Protein AF-A0A0L8HGP7-F1 (afdb_monomer)

Organism: Octopus bimaculoides (NCBI:txid37653)

Secondary structure (DSSP, 8-state):
--TTSHHHHHHHPPPSS--PPSSSPPPPHHHHHHHHHHHTT--TTTHHHHTTSHHHHHHHHHHHHHHHHHHHHHHHHHHHHT-

pLDDT: mean 88.43, std 4.38, range [71.12, 95.25]

Structure (mmCIF, N/CA/C/O backbone):
data_AF-A0A0L8HGP7-F1
#
_entry.id   AF-A0A0L8HGP7-F1
#
loop_
_atom_site.group_PDB
_atom_site.id
_atom_site.type_symbol
_atom_site.label_atom_id
_atom_site.label_alt_id
_atom_site.label_comp_id
_atom_site.label_asym_id
_atom_site.label_entity_id
_atom_site.label_seq_id
_atom_site.pdbx_PDB_ins_code
_atom_site.Cartn_x
_atom_site.Cartn_y
_atom_site.Cartn_z
_atom_site.occupancy
_atom_site.B_iso_or_equiv
_atom_site.auth_seq_id
_atom_site.auth_comp_id
_atom_site.auth_asym_id
_atom_site.auth_atom_id
_atom_site.pdbx_PDB_model_num
ATOM 1 N N . MET A 1 1 ? 10.114 -3.522 -10.439 1.00 75.44 1 MET A N 1
ATOM 2 C CA . MET A 1 1 ? 10.544 -4.672 -9.607 1.00 75.44 1 MET A CA 1
ATOM 3 C C . MET A 1 1 ? 10.832 -5.835 -10.544 1.00 75.44 1 MET A C 1
ATOM 5 O O . MET A 1 1 ? 9.932 -6.206 -11.288 1.00 75.44 1 MET A O 1
ATOM 9 N N . ASP A 1 2 ? 12.047 -6.384 -10.529 1.00 81.56 2 ASP A N 1
ATOM 10 C CA . ASP A 1 2 ? 12.461 -7.448 -11.461 1.00 81.56 2 ASP A CA 1
ATOM 11 C C . ASP A 1 2 ? 11.680 -8.775 -11.273 1.00 81.56 2 ASP A C 1
ATOM 13 O O . ASP A 1 2 ? 11.338 -9.129 -10.139 1.00 81.56 2 ASP A O 1
ATOM 17 N N . ASP A 1 3 ? 11.393 -9.490 -12.368 1.00 83.19 3 ASP A N 1
ATOM 18 C CA . ASP A 1 3 ? 10.519 -10.683 -12.448 1.00 83.19 3 ASP A CA 1
ATOM 19 C C . ASP A 1 3 ? 11.079 -11.905 -11.722 1.00 83.19 3 ASP A C 1
ATOM 21 O O . ASP A 1 3 ? 10.337 -12.697 -11.140 1.00 83.19 3 ASP A O 1
ATOM 25 N N . HIS A 1 4 ? 12.400 -12.014 -11.665 1.00 85.12 4 HIS A N 1
ATOM 26 C CA . HIS A 1 4 ? 13.111 -13.099 -10.990 1.00 85.12 4 HIS A CA 1
ATOM 27 C C . HIS A 1 4 ? 13.021 -13.007 -9.456 1.00 85.12 4 HIS A C 1
ATOM 29 O O . HIS A 1 4 ? 13.452 -13.909 -8.738 1.00 85.12 4 HIS A O 1
ATOM 35 N N . ARG A 1 5 ? 12.497 -11.899 -8.913 1.00 83.50 5 ARG A N 1
ATOM 36 C CA . ARG A 1 5 ? 12.437 -11.676 -7.465 1.00 83.50 5 ARG A CA 1
ATOM 37 C C . ARG A 1 5 ? 11.298 -12.479 -6.840 1.00 83.50 5 ARG A C 1
ATOM 39 O O . ARG A 1 5 ? 10.134 -12.286 -7.183 1.00 83.50 5 ARG A O 1
ATOM 46 N N . ILE A 1 6 ? 11.626 -13.257 -5.804 1.00 85.38 6 ILE A N 1
ATOM 47 C CA . ILE A 1 6 ? 10.674 -14.075 -5.027 1.00 85.38 6 ILE A CA 1
ATOM 48 C C . ILE A 1 6 ? 9.399 -13.307 -4.625 1.00 85.38 6 ILE A C 1
ATOM 50 O O . ILE A 1 6 ? 8.310 -13.847 -4.813 1.00 85.38 6 ILE A O 1
ATOM 54 N N . PRO A 1 7 ? 9.454 -12.051 -4.125 1.00 82.94 7 PRO A N 1
ATOM 55 C CA . PRO A 1 7 ? 8.233 -11.326 -3.777 1.00 82.94 7 PRO A CA 1
ATOM 56 C C . PRO A 1 7 ? 7.300 -11.078 -4.968 1.00 82.94 7 PRO A C 1
ATOM 58 O O . PRO A 1 7 ? 6.087 -11.151 -4.797 1.00 82.94 7 PRO A O 1
ATOM 61 N N . LYS A 1 8 ? 7.845 -10.816 -6.166 1.00 84.25 8 LYS A N 1
ATOM 62 C CA . LYS A 1 8 ? 7.053 -10.628 -7.389 1.00 84.25 8 LYS A CA 1
ATOM 63 C C . LYS A 1 8 ? 6.430 -11.958 -7.808 1.00 84.25 8 LYS A C 1
ATOM 65 O O . LYS A 1 8 ? 5.216 -12.041 -7.963 1.00 84.25 8 LYS A O 1
ATOM 70 N N . GLN A 1 9 ? 7.230 -13.021 -7.849 1.00 86.75 9 GLN A N 1
ATOM 71 C CA . GLN A 1 9 ? 6.753 -14.374 -8.151 1.00 86.75 9 GLN A CA 1
ATOM 72 C C . GLN A 1 9 ? 5.645 -14.837 -7.198 1.00 86.75 9 GLN A C 1
ATOM 74 O O . GLN A 1 9 ? 4.650 -15.395 -7.641 1.00 86.75 9 GLN A O 1
ATOM 79 N N . LEU A 1 10 ? 5.762 -14.558 -5.898 1.00 84.88 10 LEU A N 1
ATOM 80 C CA . LEU A 1 10 ? 4.732 -14.900 -4.916 1.00 84.88 10 LEU A CA 1
ATOM 81 C C . LEU A 1 10 ? 3.456 -14.062 -5.093 1.00 84.88 10 LEU A C 1
ATOM 83 O O . LEU A 1 10 ? 2.349 -14.558 -4.886 1.00 84.88 10 LEU A O 1
ATOM 87 N N . LEU A 1 11 ? 3.598 -12.785 -5.453 1.00 83.31 11 LEU A N 1
ATOM 88 C CA . LEU A 1 11 ? 2.474 -11.861 -5.586 1.00 83.31 11 LEU A CA 1
ATOM 89 C C . LEU A 1 11 ? 1.596 -12.171 -6.805 1.00 83.31 11 LEU A C 1
ATOM 91 O O . LEU A 1 11 ? 0.369 -12.070 -6.714 1.00 83.31 11 LEU A O 1
ATOM 95 N N . TYR A 1 12 ? 2.217 -12.541 -7.927 1.00 84.81 12 TYR A N 1
ATOM 96 C CA . TYR A 1 12 ? 1.525 -12.912 -9.169 1.00 84.81 12 TYR A CA 1
ATOM 97 C C . TYR A 1 12 ? 1.425 -14.425 -9.372 1.00 84.81 12 TYR A C 1
ATOM 99 O O . TYR A 1 12 ? 0.853 -14.862 -10.364 1.00 84.81 12 TYR A O 1
ATOM 107 N N . GLY A 1 13 ? 1.940 -15.219 -8.433 1.00 84.62 13 GLY A N 1
ATOM 108 C CA . GLY A 1 13 ? 1.918 -16.672 -8.505 1.00 84.62 13 GLY A CA 1
ATOM 109 C C . GLY A 1 13 ? 0.497 -17.219 -8.597 1.00 84.62 13 GLY A C 1
ATOM 110 O O . GLY A 1 13 ? -0.392 -16.860 -7.814 1.00 84.62 13 GLY A O 1
ATOM 111 N N . GLU A 1 14 ? 0.291 -18.110 -9.559 1.00 82.12 14 GLU A N 1
ATOM 112 C CA . GLU A 1 14 ? -0.965 -18.822 -9.756 1.00 82.12 14 GLU A CA 1
ATOM 113 C C . GLU A 1 14 ? -0.886 -20.249 -9.202 1.00 82.12 14 GLU A C 1
ATOM 115 O O . GLU A 1 14 ? 0.186 -20.778 -8.906 1.00 82.12 14 GLU A O 1
ATOM 120 N N . LEU A 1 15 ? -2.049 -20.875 -9.008 1.00 81.12 15 LEU A N 1
ATOM 121 C CA . LEU A 1 15 ? -2.112 -22.273 -8.587 1.00 81.12 15 LEU A CA 1
ATOM 122 C C . LEU A 1 15 ? -1.685 -23.158 -9.761 1.00 81.12 15 LEU A C 1
ATOM 124 O O . LEU A 1 15 ? -2.330 -23.124 -10.804 1.0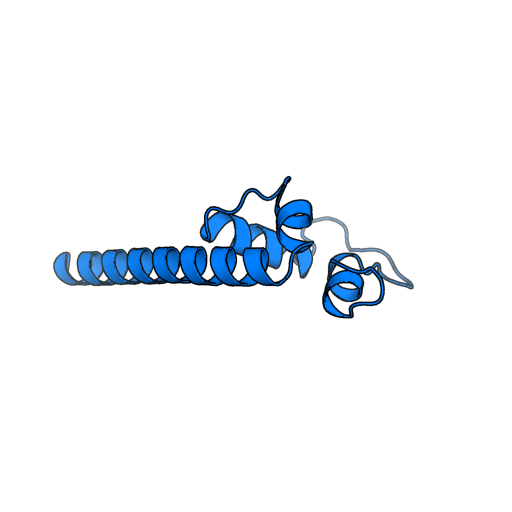0 81.12 15 LEU A O 1
ATOM 128 N N . ALA A 1 16 ? -0.653 -23.983 -9.569 1.00 84.06 16 ALA A N 1
ATOM 129 C CA . ALA A 1 16 ? -0.205 -24.930 -10.592 1.00 84.06 16 ALA A CA 1
ATOM 130 C C . ALA A 1 16 ? -1.292 -25.960 -10.955 1.00 84.06 16 ALA A C 1
ATOM 132 O O . ALA A 1 16 ? -1.384 -26.396 -12.098 1.00 84.06 16 ALA A O 1
ATOM 133 N N . GLN A 1 17 ? -2.125 -26.348 -9.983 1.00 90.12 17 GLN A N 1
ATOM 134 C CA . GLN A 1 17 ? -3.240 -27.273 -10.167 1.00 90.12 17 GLN A CA 1
ATOM 135 C C . GLN A 1 17 ? -4.422 -26.905 -9.258 1.00 90.12 17 GLN A C 1
ATOM 137 O O . GLN A 1 17 ? -4.252 -26.316 -8.188 1.00 90.12 17 GLN A O 1
ATOM 142 N N . GLY A 1 18 ? -5.626 -27.306 -9.675 1.00 85.25 18 GLY A N 1
ATOM 143 C CA . GLY A 1 18 ? -6.870 -27.093 -8.934 1.00 85.25 18 GLY A CA 1
ATOM 144 C C . GLY A 1 18 ? -7.578 -25.772 -9.256 1.00 85.25 18 GLY A C 1
ATOM 145 O O . GLY A 1 18 ? -7.051 -24.885 -9.921 1.00 85.25 18 GLY A O 1
ATOM 146 N N . LYS A 1 19 ? -8.825 -25.648 -8.792 1.00 84.44 19 LYS A N 1
ATOM 147 C CA . LYS A 1 19 ? -9.665 -24.452 -8.960 1.00 84.44 19 LYS A CA 1
ATOM 148 C C . LYS A 1 19 ? -10.065 -23.911 -7.595 1.00 84.44 19 LYS A C 1
ATOM 150 O O . LYS A 1 19 ? -10.235 -24.667 -6.641 1.00 84.44 19 LYS A O 1
ATOM 155 N N . ARG A 1 20 ? -10.235 -22.592 -7.495 1.00 84.50 20 ARG A N 1
ATOM 156 C CA . ARG A 1 20 ? -10.753 -21.980 -6.266 1.00 84.50 20 ARG A CA 1
ATOM 157 C C . ARG A 1 20 ? -12.226 -22.358 -6.057 1.00 84.50 20 ARG A C 1
ATOM 159 O O . ARG A 1 20 ? -12.972 -22.409 -7.036 1.00 84.50 20 ARG A O 1
ATOM 166 N N . PRO A 1 21 ? -12.660 -22.576 -4.803 1.00 89.12 21 PRO A N 1
ATOM 167 C CA . PRO A 1 21 ? -14.062 -22.842 -4.506 1.00 89.12 21 PRO A CA 1
ATOM 168 C C . PRO A 1 21 ? -14.937 -21.648 -4.912 1.00 89.12 21 PRO A C 1
ATOM 170 O O . PRO A 1 21 ? -14.515 -20.498 -4.794 1.00 89.12 21 PRO A O 1
ATOM 173 N N . ARG A 1 22 ? -16.162 -21.907 -5.379 1.00 89.62 22 ARG A N 1
ATOM 174 C CA . ARG A 1 22 ? -17.162 -20.852 -5.626 1.00 89.62 22 ARG A CA 1
ATOM 175 C C . ARG A 1 22 ? -17.724 -20.342 -4.291 1.00 89.62 22 ARG A C 1
ATOM 177 O O . ARG A 1 22 ? -17.778 -21.087 -3.318 1.00 89.62 22 ARG A O 1
ATOM 184 N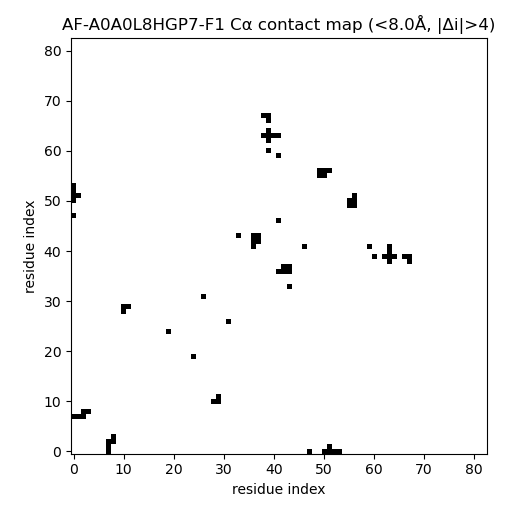 N . GLY A 1 23 ? -18.149 -19.078 -4.248 1.00 92.81 23 GLY A N 1
ATOM 185 C CA . GLY A 1 23 ? -18.735 -18.450 -3.057 1.00 92.81 23 GLY A CA 1
ATOM 186 C C . GLY A 1 23 ? -17.773 -17.475 -2.385 1.00 92.81 23 GLY A C 1
ATOM 187 O O . GLY A 1 23 ? -17.442 -16.446 -2.969 1.00 92.81 23 GLY A O 1
ATOM 188 N N . ARG A 1 24 ? -17.303 -17.801 -1.173 1.00 90.12 24 ARG A N 1
ATOM 189 C CA . ARG A 1 24 ? -16.398 -16.953 -0.374 1.00 90.12 24 ARG A CA 1
ATOM 190 C C . ARG A 1 24 ? -14.984 -17.554 -0.259 1.00 90.12 24 ARG A C 1
ATOM 192 O O . ARG A 1 24 ? -14.627 -18.065 0.805 1.00 90.12 24 ARG A O 1
ATOM 199 N N . PRO A 1 25 ? -14.162 -17.528 -1.327 1.00 89.31 25 PRO A N 1
ATOM 200 C CA . PRO A 1 25 ? -12.752 -17.890 -1.230 1.00 89.31 25 PRO A CA 1
ATOM 201 C C . PRO A 1 25 ? -12.017 -17.043 -0.187 1.00 89.31 25 PRO A C 1
ATOM 203 O O . PRO A 1 25 ? -12.322 -15.866 0.007 1.00 89.31 25 PRO A O 1
ATOM 206 N N . LYS A 1 26 ? -10.981 -17.620 0.429 1.00 88.44 26 LYS A N 1
ATOM 207 C CA . LYS A 1 26 ? -10.016 -16.843 1.217 1.00 88.44 26 LYS A CA 1
ATOM 208 C C . LYS A 1 26 ? -9.298 -15.827 0.318 1.00 88.44 26 LYS A C 1
ATOM 210 O O . LYS A 1 26 ? -8.991 -16.136 -0.840 1.00 88.44 26 LYS A O 1
ATOM 215 N N . LEU A 1 27 ? -9.006 -14.653 0.880 1.00 88.31 27 LEU A N 1
ATOM 216 C CA . LEU A 1 27 ? -8.233 -13.595 0.222 1.00 88.31 27 LEU A CA 1
ATOM 217 C C . LEU A 1 27 ? -6.861 -14.113 -0.228 1.00 88.31 27 LEU A C 1
ATOM 219 O O . LEU A 1 27 ? -6.245 -14.944 0.447 1.00 88.31 27 LEU A O 1
ATOM 223 N N . ARG A 1 28 ? -6.377 -13.627 -1.375 1.00 86.81 28 ARG A N 1
ATOM 224 C CA . ARG A 1 28 ? -5.005 -13.875 -1.835 1.00 86.81 28 ARG A CA 1
ATOM 225 C C . ARG A 1 28 ? -4.033 -13.054 -0.997 1.00 86.81 28 ARG A C 1
ATOM 227 O O . ARG A 1 28 ? -4.381 -11.994 -0.485 1.00 86.81 28 ARG A O 1
ATOM 234 N N . TYR A 1 29 ? -2.776 -13.488 -0.967 1.00 84.31 29 TYR A N 1
ATOM 235 C CA . TYR A 1 29 ? -1.691 -12.665 -0.433 1.00 84.31 29 TYR A CA 1
ATOM 236 C C . TYR A 1 29 ? -1.649 -11.280 -1.106 1.00 84.31 29 TYR A C 1
ATOM 238 O O . TYR A 1 29 ? -1.609 -10.262 -0.420 1.00 84.31 29 TYR A O 1
ATOM 246 N N . LYS A 1 30 ? -1.800 -11.241 -2.440 1.00 86.88 30 LYS A N 1
ATOM 247 C CA . LYS A 1 30 ? -1.907 -10.000 -3.221 1.00 86.88 30 LYS A CA 1
ATOM 248 C C . LYS A 1 30 ? -3.014 -9.068 -2.742 1.00 86.88 30 LYS A C 1
ATOM 250 O O . LYS A 1 30 ? -2.793 -7.861 -2.693 1.00 86.88 30 LYS A O 1
ATOM 255 N N . ASP A 1 31 ? -4.173 -9.602 -2.369 1.00 89.44 31 ASP A N 1
ATOM 256 C CA . ASP A 1 31 ? -5.295 -8.780 -1.911 1.00 89.44 31 ASP A CA 1
ATOM 257 C C . ASP A 1 31 ? -4.941 -8.097 -0.582 1.00 89.44 31 ASP A C 1
ATOM 259 O O . ASP A 1 31 ? -5.115 -6.888 -0.439 1.00 89.44 31 ASP A O 1
ATOM 263 N N . THR A 1 32 ? -4.320 -8.833 0.346 1.00 89.81 32 THR A N 1
ATOM 264 C CA . THR A 1 32 ? -3.808 -8.286 1.613 1.00 89.81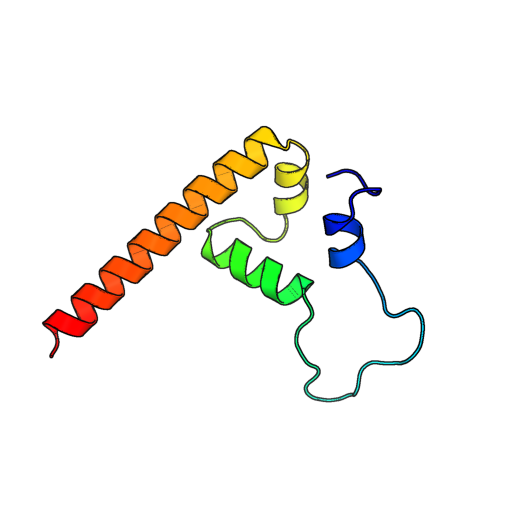 32 THR A CA 1
ATOM 265 C C . THR A 1 32 ? -2.735 -7.217 1.390 1.00 89.81 32 THR A C 1
ATOM 267 O O . THR A 1 32 ? -2.734 -6.187 2.075 1.00 89.81 32 THR A O 1
ATOM 270 N N . CYS A 1 33 ? -1.839 -7.420 0.419 1.00 87.62 33 CYS A N 1
ATOM 271 C CA . CYS A 1 33 ? -0.849 -6.416 0.031 1.00 87.62 33 CYS A CA 1
ATOM 272 C C . CYS A 1 33 ? -1.532 -5.141 -0.475 1.00 87.62 33 CYS A C 1
ATOM 274 O O . CYS A 1 33 ? -1.240 -4.065 0.038 1.00 87.62 33 CYS A O 1
ATOM 276 N N . LYS A 1 34 ? -2.497 -5.248 -1.397 1.00 89.38 34 LYS A N 1
ATOM 277 C CA . LYS A 1 34 ? -3.254 -4.096 -1.918 1.00 89.38 34 LYS A CA 1
ATOM 278 C C . LYS A 1 34 ? -3.982 -3.325 -0.817 1.00 89.38 34 LYS A C 1
ATOM 280 O O . LYS A 1 34 ? -3.913 -2.100 -0.783 1.00 89.38 34 LYS A O 1
ATOM 285 N N . THR A 1 35 ? -4.627 -4.025 0.117 1.00 91.81 35 THR A N 1
ATOM 286 C CA . THR A 1 35 ? -5.268 -3.385 1.276 1.00 91.81 35 THR A CA 1
ATOM 287 C C . THR A 1 35 ? -4.253 -2.637 2.138 1.00 91.81 35 THR A C 1
ATOM 289 O O . THR A 1 35 ? -4.527 -1.530 2.595 1.00 91.81 35 THR A O 1
ATOM 292 N N . SER A 1 36 ? -3.075 -3.219 2.360 1.00 90.94 36 SER A N 1
ATOM 293 C CA . SER A 1 36 ? -2.012 -2.578 3.140 1.00 90.94 36 SER A CA 1
ATOM 294 C C . SER A 1 36 ? -1.464 -1.331 2.445 1.00 90.94 36 SER A C 1
ATOM 296 O O . SER A 1 36 ? -1.248 -0.319 3.107 1.00 90.94 36 SER A O 1
ATOM 298 N N . LEU A 1 37 ? -1.298 -1.379 1.120 1.00 91.12 37 LEU A N 1
ATOM 299 C CA . LEU A 1 37 ? -0.848 -0.244 0.310 1.00 91.12 37 LEU A CA 1
ATOM 300 C C . LEU A 1 37 ? -1.850 0.909 0.333 1.00 91.12 37 LEU A C 1
ATOM 302 O O . LEU A 1 37 ? -1.457 2.039 0.602 1.00 91.12 37 LEU A O 1
ATOM 306 N N . SER A 1 38 ? -3.141 0.608 0.175 1.00 91.69 38 SER A N 1
ATOM 307 C CA . SER A 1 38 ? -4.207 1.610 0.277 1.00 91.69 38 SER A CA 1
ATOM 308 C C . SER A 1 38 ? -4.216 2.306 1.644 1.00 91.69 38 SER A C 1
ATOM 310 O O . SER A 1 38 ? -4.348 3.524 1.712 1.00 91.69 38 SER A O 1
ATOM 312 N N . LYS A 1 39 ? -3.990 1.563 2.738 1.00 91.38 39 LYS A N 1
ATOM 313 C CA . LYS A 1 39 ? -3.860 2.142 4.088 1.00 91.38 39 LYS A CA 1
ATOM 314 C C . LYS A 1 39 ? -2.619 3.015 4.271 1.00 91.38 39 LYS A C 1
ATOM 316 O O . LYS A 1 39 ? -2.609 3.861 5.154 1.00 91.38 39 LYS A O 1
ATOM 321 N N . CYS A 1 40 ? -1.576 2.777 3.483 1.00 91.50 40 CYS A N 1
ATOM 322 C CA . CYS A 1 40 ? -0.359 3.585 3.473 1.00 91.50 40 CYS A CA 1
ATOM 323 C C . CYS A 1 40 ? -0.446 4.752 2.474 1.00 91.50 40 CYS A C 1
ATOM 325 O O . CYS A 1 40 ? 0.592 5.317 2.146 1.00 91.50 40 CYS A O 1
ATOM 327 N N . GLU A 1 41 ? -1.645 5.072 1.965 1.00 88.38 41 GLU A N 1
ATOM 328 C CA . GLU A 1 41 ? -1.890 6.140 0.980 1.00 88.38 41 GLU A CA 1
ATOM 329 C C . GLU A 1 41 ? -1.116 5.952 -0.337 1.00 88.38 41 GLU A C 1
ATOM 331 O O . GLU A 1 41 ? -0.831 6.899 -1.069 1.00 88.38 41 GLU A O 1
ATOM 336 N N . VAL A 1 42 ? -0.791 4.701 -0.673 1.00 89.62 42 VAL A N 1
ATOM 337 C CA . VAL A 1 42 ? -0.174 4.354 -1.952 1.00 89.62 42 VAL A CA 1
ATOM 338 C C . VAL A 1 42 ? -1.250 3.898 -2.919 1.00 89.62 42 VAL A C 1
ATOM 340 O O . VAL A 1 42 ? -2.026 2.986 -2.621 1.00 89.62 42 VAL A O 1
ATOM 343 N N . ASP A 1 43 ? -1.273 4.523 -4.094 1.00 89.69 43 ASP A N 1
ATOM 344 C CA . ASP A 1 43 ? -2.204 4.154 -5.150 1.00 89.69 43 ASP A CA 1
ATOM 345 C C . ASP A 1 43 ? -1.948 2.720 -5.641 1.00 89.69 43 ASP A C 1
ATOM 347 O O . ASP A 1 43 ? -0.834 2.333 -5.994 1.00 89.69 43 ASP A O 1
ATOM 351 N N . VAL A 1 44 ? -3.014 1.921 -5.660 1.00 87.06 44 VAL A N 1
ATOM 352 C CA . VAL A 1 44 ? -2.974 0.481 -5.947 1.00 87.06 44 VAL A CA 1
ATOM 353 C C . VAL A 1 44 ? -2.826 0.194 -7.445 1.00 87.06 44 VAL A C 1
ATOM 355 O O . VAL A 1 44 ? -2.525 -0.942 -7.817 1.00 87.06 44 VAL A O 1
ATOM 358 N N . ASN A 1 45 ? -3.000 1.197 -8.305 1.00 87.62 45 ASN A N 1
ATOM 359 C CA . ASN A 1 45 ? -2.831 1.046 -9.748 1.00 87.62 45 ASN A CA 1
ATOM 360 C C . ASN A 1 45 ? -1.408 1.414 -10.202 1.00 87.62 45 ASN A C 1
ATOM 362 O O . ASN A 1 45 ? -0.880 0.753 -11.087 1.00 87.62 45 ASN A O 1
ATOM 366 N N . THR A 1 46 ? -0.762 2.385 -9.548 1.00 88.44 46 THR A N 1
ATOM 367 C CA . 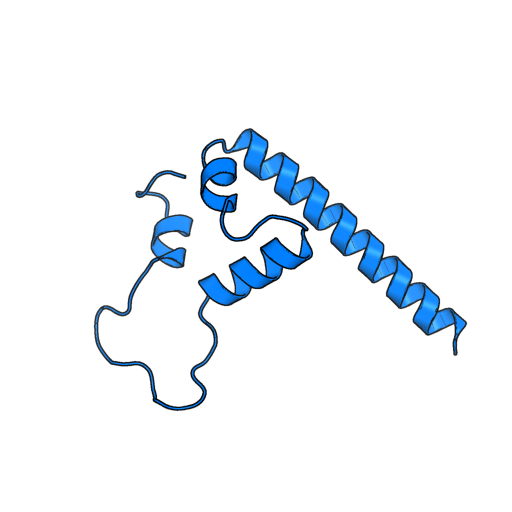THR A 1 46 ? 0.578 2.899 -9.914 1.00 88.44 46 THR A CA 1
ATOM 368 C C . THR A 1 46 ? 1.718 2.440 -8.991 1.00 88.44 46 THR A C 1
ATOM 370 O O . THR A 1 46 ? 2.875 2.820 -9.174 1.00 88.44 46 THR A O 1
ATOM 373 N N . TRP A 1 47 ? 1.448 1.603 -7.982 1.00 87.44 47 TRP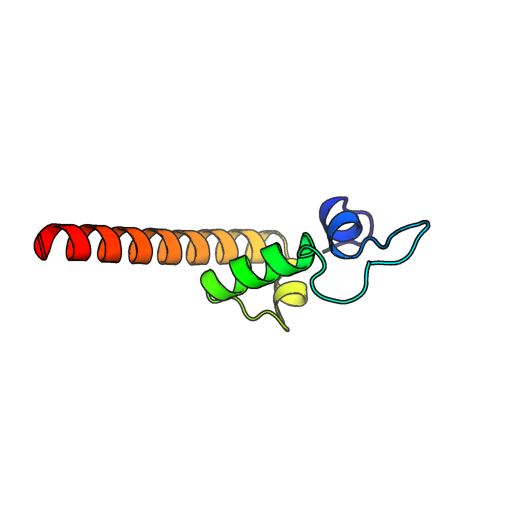 A N 1
ATOM 374 C CA . TRP A 1 47 ? 2.490 1.168 -7.036 1.00 87.44 47 TRP A CA 1
ATOM 375 C C . TRP A 1 47 ? 3.627 0.361 -7.684 1.00 87.44 47 TRP A C 1
ATOM 377 O O . TRP A 1 47 ? 4.739 0.391 -7.164 1.00 87.44 47 TRP A O 1
ATOM 387 N N . GLU A 1 48 ? 3.378 -0.351 -8.789 1.00 86.69 48 GLU A N 1
ATOM 388 C CA . GLU A 1 48 ? 4.401 -1.164 -9.467 1.00 86.69 48 GLU A CA 1
ATOM 389 C C . GLU A 1 48 ? 5.500 -0.300 -10.091 1.00 86.69 48 GLU A C 1
ATOM 391 O O . GLU A 1 48 ? 6.678 -0.648 -9.992 1.00 86.69 48 GLU A O 1
ATOM 396 N N . GLU A 1 49 ? 5.120 0.853 -10.648 1.00 87.12 49 GLU A N 1
ATOM 397 C CA . GLU A 1 49 ? 6.037 1.852 -11.206 1.00 87.12 49 GLU A CA 1
ATOM 398 C C . GLU A 1 49 ? 6.943 2.410 -10.104 1.00 87.12 49 GLU A C 1
ATOM 400 O O . GLU A 1 49 ? 8.167 2.422 -10.221 1.00 87.12 49 GLU A O 1
ATOM 405 N N . ARG A 1 50 ? 6.350 2.771 -8.958 1.00 83.38 50 ARG A N 1
ATOM 406 C CA . ARG A 1 50 ? 7.095 3.240 -7.775 1.00 83.38 50 ARG A CA 1
ATOM 407 C C . ARG A 1 50 ? 7.959 2.147 -7.147 1.00 83.38 50 ARG A C 1
ATOM 409 O O . ARG A 1 50 ? 8.951 2.455 -6.492 1.00 83.38 50 ARG A O 1
ATOM 416 N N . ALA A 1 51 ? 7.572 0.882 -7.307 1.00 85.12 51 ALA A N 1
ATOM 417 C CA . ALA A 1 51 ? 8.311 -0.280 -6.825 1.00 85.12 51 ALA A CA 1
ATOM 418 C C . ALA A 1 51 ? 9.462 -0.695 -7.756 1.00 85.12 51 ALA A C 1
ATOM 420 O O . ALA A 1 51 ? 10.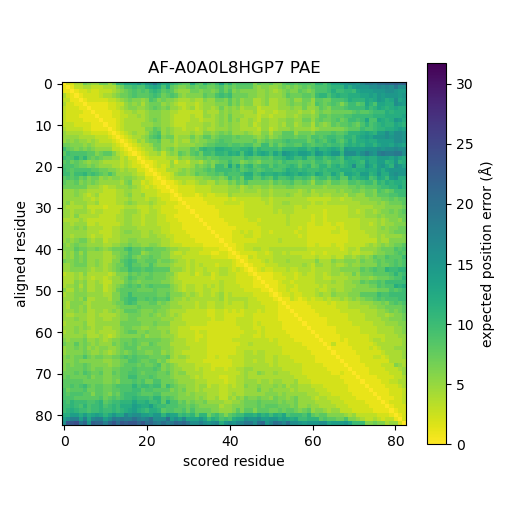193 -1.647 -7.442 1.00 85.12 51 ALA A O 1
ATOM 421 N N . ASP A 1 52 ? 9.620 -0.040 -8.909 1.00 85.50 52 ASP A N 1
ATOM 422 C CA . ASP A 1 52 ? 10.740 -0.291 -9.804 1.00 85.50 52 ASP A CA 1
ATOM 423 C C . ASP A 1 52 ? 12.056 0.218 -9.236 1.00 85.50 52 ASP A C 1
ATOM 425 O O . ASP A 1 52 ? 12.985 -0.571 -9.024 1.00 85.50 52 ASP A O 1
ATOM 429 N N . ASP A 1 53 ? 12.071 1.479 -8.814 1.00 88.31 53 ASP A N 1
ATOM 430 C CA . ASP A 1 53 ? 13.157 1.991 -8.000 1.00 88.31 53 ASP A CA 1
ATOM 431 C C . ASP A 1 53 ? 13.016 1.528 -6.541 1.00 88.31 53 ASP A C 1
ATOM 433 O O . ASP A 1 53 ? 12.151 1.951 -5.771 1.00 88.31 53 ASP A O 1
ATOM 437 N N . ARG A 1 54 ? 13.945 0.664 -6.124 1.00 85.69 54 ARG A N 1
ATOM 438 C CA . ARG A 1 54 ? 14.011 0.123 -4.761 1.00 85.69 54 ARG A CA 1
ATOM 439 C C . ARG A 1 54 ? 14.185 1.214 -3.703 1.00 85.69 54 ARG A C 1
ATOM 441 O O . ARG A 1 54 ? 13.742 1.010 -2.568 1.00 85.69 54 ARG A O 1
ATOM 448 N N . THR A 1 55 ? 14.874 2.308 -4.023 1.00 90.00 55 THR A N 1
ATOM 449 C CA . THR A 1 55 ? 15.138 3.379 -3.055 1.00 90.00 55 THR A CA 1
ATOM 450 C C . THR A 1 55 ? 13.881 4.203 -2.814 1.00 90.00 55 THR A C 1
ATOM 452 O O . THR A 1 55 ? 13.425 4.266 -1.669 1.00 90.00 55 THR A O 1
ATOM 455 N N . THR A 1 56 ? 13.241 4.681 -3.884 1.00 90.19 56 THR A N 1
ATOM 456 C CA . THR A 1 56 ? 11.924 5.330 -3.837 1.00 90.19 56 THR A CA 1
ATOM 457 C C . THR A 1 56 ? 10.892 4.452 -3.134 1.00 90.19 56 THR A C 1
ATOM 459 O O . THR A 1 56 ? 10.232 4.906 -2.197 1.00 90.19 56 THR A O 1
ATOM 462 N N . TRP A 1 57 ? 10.815 3.162 -3.480 1.00 89.81 57 TRP A N 1
ATOM 463 C CA . TRP A 1 57 ? 9.889 2.228 -2.838 1.00 89.81 57 TRP A CA 1
ATOM 464 C C . TRP A 1 57 ? 10.056 2.158 -1.318 1.00 89.81 57 TRP A C 1
ATOM 466 O O . TRP A 1 57 ? 9.079 2.187 -0.567 1.00 89.81 57 TRP A O 1
ATOM 476 N N . ARG A 1 58 ? 11.303 2.075 -0.839 1.00 91.25 58 ARG A N 1
ATOM 477 C CA . ARG A 1 58 ? 11.591 1.991 0.597 1.00 91.25 58 ARG A CA 1
ATOM 478 C C . ARG A 1 58 ? 11.159 3.261 1.325 1.00 91.25 58 ARG A C 1
ATOM 480 O O . ARG A 1 58 ? 10.621 3.151 2.427 1.00 91.25 58 ARG A O 1
ATOM 487 N N . THR A 1 59 ? 11.403 4.427 0.737 1.00 93.12 59 THR A N 1
ATOM 488 C CA . THR A 1 59 ? 11.035 5.722 1.322 1.00 93.12 59 THR A CA 1
ATOM 489 C C . THR A 1 59 ? 9.520 5.851 1.437 1.00 93.12 59 THR A C 1
ATOM 491 O O . THR A 1 59 ? 9.018 6.016 2.548 1.00 93.12 59 THR A O 1
ATOM 494 N N . VAL A 1 60 ? 8.792 5.613 0.342 1.00 91.69 60 VAL A N 1
ATOM 495 C CA . VAL A 1 60 ? 7.320 5.675 0.310 1.00 91.69 60 VAL A CA 1
ATOM 496 C C . VAL A 1 60 ? 6.700 4.716 1.330 1.00 91.69 60 VAL A C 1
ATOM 4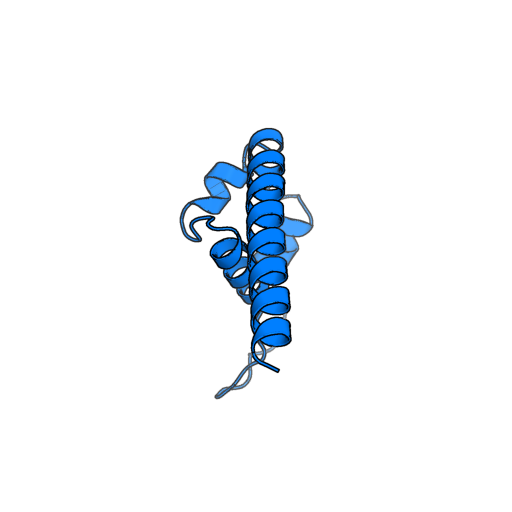98 O O . VAL A 1 60 ? 5.812 5.092 2.091 1.00 91.69 60 VAL A O 1
ATOM 501 N N . MET A 1 61 ? 7.196 3.477 1.414 1.00 91.25 61 MET A N 1
ATOM 502 C CA . MET A 1 61 ? 6.712 2.514 2.410 1.00 91.25 61 MET A CA 1
ATOM 503 C C . MET A 1 61 ? 7.021 2.935 3.847 1.00 91.25 61 MET A C 1
ATOM 505 O O . MET A 1 61 ? 6.202 2.726 4.745 1.00 91.25 61 MET A O 1
ATOM 509 N N . LYS A 1 62 ? 8.191 3.522 4.105 1.00 93.38 62 LYS A N 1
ATOM 510 C CA . LYS A 1 62 ? 8.557 3.992 5.446 1.00 93.38 62 LYS A CA 1
ATOM 511 C C . LYS A 1 62 ? 7.658 5.146 5.889 1.00 93.38 62 LYS A C 1
ATOM 513 O O . LYS A 1 62 ? 7.190 5.137 7.025 1.00 93.38 62 LYS A O 1
ATOM 518 N N . GLU A 1 63 ? 7.397 6.094 4.999 1.00 93.56 63 GLU A N 1
ATOM 519 C CA . GLU A 1 63 ? 6.520 7.237 5.255 1.00 93.56 63 GLU A CA 1
ATOM 520 C C . GLU A 1 63 ? 5.073 6.790 5.461 1.00 93.56 63 GLU A C 1
ATOM 522 O O . GLU A 1 63 ? 4.508 7.040 6.526 1.00 93.56 63 GLU A O 1
ATOM 527 N N . GLY A 1 64 ? 4.515 6.018 4.524 1.00 93.44 64 GLY A N 1
ATOM 528 C CA . GLY A 1 64 ? 3.137 5.530 4.612 1.00 93.44 64 GLY A CA 1
ATOM 529 C C . GLY A 1 64 ? 2.885 4.632 5.830 1.00 93.44 64 GLY A C 1
ATOM 530 O O . GLY A 1 64 ? 1.832 4.686 6.462 1.00 93.44 64 GLY A O 1
ATOM 531 N N . THR A 1 65 ? 3.871 3.830 6.247 1.00 93.75 65 THR A N 1
ATOM 532 C CA . THR A 1 65 ? 3.733 3.047 7.488 1.00 93.75 65 THR A CA 1
ATOM 533 C C . THR A 1 65 ? 3.865 3.901 8.747 1.00 93.75 65 THR A C 1
ATOM 535 O O . THR A 1 65 ? 3.262 3.563 9.770 1.00 93.75 65 THR A O 1
ATOM 538 N N . ALA A 1 66 ? 4.631 4.993 8.717 1.00 95.25 66 ALA A N 1
ATOM 539 C CA . ALA A 1 66 ? 4.731 5.923 9.837 1.00 95.25 66 ALA A CA 1
ATOM 540 C C . ALA A 1 66 ? 3.430 6.717 10.027 1.00 95.25 66 ALA A C 1
ATOM 542 O O . ALA A 1 66 ? 2.947 6.813 11.160 1.00 95.25 66 ALA A O 1
ATOM 543 N N . THR A 1 67 ? 2.828 7.214 8.941 1.00 93.50 67 THR A N 1
ATOM 544 C CA . THR A 1 67 ? 1.534 7.916 8.979 1.00 93.50 67 THR A CA 1
ATOM 545 C C . THR A 1 67 ? 0.432 6.993 9.484 1.00 93.50 67 THR A C 1
ATOM 547 O O . THR A 1 67 ? -0.257 7.336 10.447 1.00 93.50 67 THR A O 1
ATOM 550 N N . LEU A 1 68 ? 0.354 5.771 8.949 1.00 92.94 68 LEU A N 1
ATOM 551 C CA . LEU A 1 68 ? -0.603 4.756 9.381 1.00 92.94 68 LEU A CA 1
ATOM 552 C C . LEU A 1 68 ? -0.450 4.398 10.870 1.00 92.94 68 LEU A C 1
ATOM 554 O O . LEU A 1 68 ? -1.428 4.285 11.604 1.00 92.94 68 LEU A O 1
ATOM 558 N N . LYS A 1 69 ? 0.781 4.236 11.365 1.00 93.88 69 LYS A N 1
ATOM 559 C CA . LYS A 1 69 ? 1.018 3.991 12.800 1.00 93.88 69 LYS A CA 1
ATOM 560 C C . LYS A 1 69 ? 0.589 5.179 13.659 1.00 93.88 69 LYS A C 1
ATOM 562 O O . LYS A 1 69 ? 0.074 4.976 14.758 1.00 93.88 69 LYS A O 1
ATOM 567 N N . SER A 1 70 ? 0.823 6.400 13.186 1.00 94.25 70 SER A N 1
ATOM 568 C CA . SER A 1 70 ? 0.433 7.625 13.885 1.00 94.25 70 SER A CA 1
ATOM 569 C C . SER A 1 70 ? -1.088 7.751 13.985 1.00 94.25 70 SER A C 1
ATOM 571 O O . SER A 1 70 ? -1.600 7.984 15.080 1.00 94.25 70 SER A O 1
ATOM 573 N N . SER A 1 71 ? -1.820 7.516 12.892 1.00 92.75 71 SER A N 1
ATOM 574 C CA . SER A 1 71 ? -3.288 7.559 12.890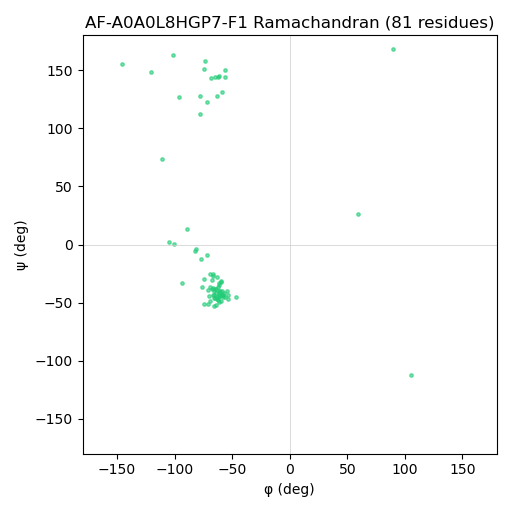 1.00 92.75 71 SER A CA 1
ATOM 575 C C . SER A 1 71 ? -3.888 6.514 13.832 1.00 92.75 71 SER A C 1
ATOM 577 O O . SER A 1 71 ? -4.712 6.869 14.674 1.00 92.75 71 SER A O 1
ATOM 579 N N . TYR A 1 72 ? -3.388 5.273 13.808 1.00 92.75 72 TYR A N 1
ATOM 580 C CA . TYR A 1 72 ? -3.816 4.251 14.767 1.00 92.75 72 TYR A CA 1
ATOM 581 C C . TYR A 1 72 ? -3.555 4.667 16.217 1.00 92.75 72 TYR A C 1
ATOM 583 O O . TYR A 1 72 ? -4.418 4.484 17.070 1.00 92.75 72 TYR A O 1
ATOM 591 N N . ARG A 1 73 ? -2.388 5.244 16.530 1.00 93.25 73 ARG A N 1
ATOM 592 C CA . ARG A 1 73 ? -2.096 5.721 17.893 1.00 93.25 73 ARG A CA 1
ATOM 593 C C . ARG A 1 73 ? -3.076 6.805 18.335 1.00 93.25 73 ARG A C 1
ATOM 595 O O . ARG A 1 73 ? -3.568 6.729 19.458 1.00 93.25 73 ARG A O 1
ATOM 602 N N . LYS A 1 74 ? -3.377 7.772 17.463 1.00 93.00 74 LYS A N 1
ATOM 603 C CA . LYS A 1 74 ? -4.351 8.839 17.740 1.00 93.00 74 LYS A CA 1
ATOM 604 C C . LYS A 1 74 ? -5.737 8.264 18.036 1.00 93.00 74 LYS A C 1
ATOM 606 O O . LYS A 1 74 ? -6.310 8.584 19.071 1.00 93.00 74 LYS A O 1
ATOM 611 N N . GLU A 1 75 ? -6.215 7.346 17.198 1.00 92.81 75 GLU A N 1
ATOM 612 C CA . GLU A 1 75 ? -7.516 6.690 17.381 1.00 92.81 75 GLU A CA 1
ATOM 613 C C . GLU A 1 75 ? -7.592 5.916 18.710 1.00 92.81 75 GLU A C 1
ATOM 615 O O . GLU A 1 75 ? -8.601 5.950 19.414 1.00 92.81 75 GLU A O 1
ATOM 620 N N . GLN A 1 76 ? -6.512 5.228 19.096 1.00 92.50 76 GLN A N 1
ATOM 621 C CA . GLN A 1 76 ? -6.457 4.510 20.373 1.00 92.50 76 GLN A CA 1
ATOM 622 C C . GLN A 1 76 ? -6.476 5.455 21.581 1.00 92.50 76 GLN A C 1
ATOM 624 O O . GLN A 1 76 ? -7.091 5.124 22.593 1.00 92.50 76 GLN A O 1
ATOM 629 N N . VAL A 1 77 ? -5.819 6.617 21.496 1.00 94.56 77 VAL A N 1
ATOM 630 C CA . VAL A 1 77 ? -5.865 7.642 22.553 1.00 94.56 77 VAL A CA 1
ATOM 631 C C . VAL A 1 77 ? -7.276 8.209 22.683 1.00 94.56 77 VAL A C 1
ATOM 633 O O . VAL A 1 77 ? -7.807 8.257 23.788 1.00 94.56 77 VAL A O 1
ATOM 636 N N . GLU A 1 78 ? -7.920 8.546 21.568 1.00 93.31 78 GLU A N 1
ATOM 637 C CA . GLU A 1 78 ? -9.283 9.080 21.562 1.00 93.31 78 GLU A CA 1
ATOM 638 C C . GLU A 1 78 ? -10.293 8.084 22.156 1.00 93.31 78 GLU A C 1
ATOM 640 O O . GLU A 1 78 ? -11.110 8.443 23.003 1.00 93.31 78 GLU A O 1
ATOM 645 N N . LYS A 1 79 ? -10.191 6.795 21.803 1.00 93.75 79 LYS A N 1
ATOM 646 C CA . LYS A 1 79 ? -11.022 5.734 22.400 1.00 93.75 79 LYS A CA 1
ATOM 647 C C . LYS A 1 79 ? -10.842 5.606 23.911 1.00 93.75 79 LYS A C 1
ATOM 649 O O . LYS A 1 79 ? -11.786 5.215 24.589 1.00 93.75 79 LYS A O 1
ATOM 654 N N . ARG A 1 80 ? -9.647 5.893 24.438 1.00 90.81 80 ARG A N 1
ATOM 655 C CA . ARG A 1 80 ? -9.381 5.890 25.886 1.00 90.81 80 ARG A CA 1
ATOM 656 C C . ARG A 1 80 ? -9.943 7.128 26.574 1.00 90.81 80 ARG A C 1
ATOM 658 O O . ARG A 1 80 ? -10.427 6.992 27.681 1.00 90.81 80 ARG A O 1
ATOM 665 N N . GLN A 1 81 ? -9.896 8.292 25.927 1.00 86.44 81 GLN A N 1
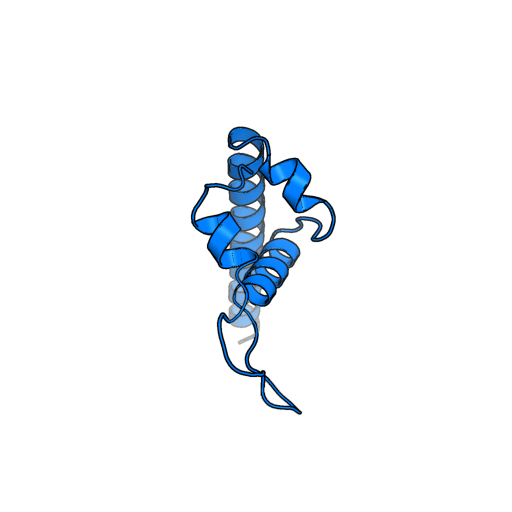ATOM 666 C CA . GLN A 1 81 ? -10.442 9.547 26.464 1.00 86.44 81 GLN A CA 1
ATOM 667 C C . GLN A 1 81 ? -11.975 9.561 26.527 1.00 86.44 81 GLN A C 1
ATOM 669 O O . GLN A 1 81 ? -12.545 10.300 27.318 1.00 86.44 81 GLN A O 1
ATOM 674 N N . ARG A 1 82 ? -12.639 8.765 25.682 1.00 83.25 82 ARG A N 1
ATOM 675 C CA . ARG A 1 82 ? -14.102 8.596 25.673 1.00 83.25 82 ARG A CA 1
ATOM 676 C C . ARG A 1 82 ? -14.622 7.583 26.707 1.00 83.25 82 ARG A C 1
ATOM 678 O O . ARG A 1 82 ? -15.833 7.390 26.771 1.00 83.25 82 ARG A O 1
ATOM 685 N N . ARG A 1 83 ? -13.735 6.886 27.423 1.00 71.12 83 ARG A N 1
ATOM 686 C CA . ARG A 1 83 ? -14.089 5.989 28.534 1.00 71.12 83 ARG A CA 1
ATOM 687 C C . ARG A 1 83 ? -14.070 6.761 29.839 1.00 71.12 83 ARG A C 1
ATOM 689 O O . ARG A 1 83 ? -14.945 6.456 30.670 1.00 71.12 83 ARG A O 1
#

Radius of gyration: 16.93 Å; Cα contacts (8 Å, |Δi|>4): 39; chains: 1; bounding box: 34×37×41 Å

Mean predicted aligned error: 5.52 Å

Sequence (83 aa):
MDDHRIPKQLLYGELAQGKRPRGRPKLRYKDTCKTSLSKCEVDVNTWEERADDRTTWRTVMKEGTATLKSSYRKEQVEKRQRR

Solvent-accessible surface area (backbone atoms only — not comparable to full-atom values): 4976 Å² total; per-residue (Å²): 83,66,74,89,37,66,72,52,43,64,53,71,56,74,75,92,69,86,78,83,66,84,87,84,63,80,80,50,72,47,54,57,49,46,56,52,35,50,63,33,75,38,56,80,85,57,45,62,67,49,38,45,46,64,66,60,32,50,52,53,52,51,51,18,51,48,54,42,53,48,53,54,51,52,53,56,51,52,61,56,74,76,104

Foldseek 3Di:
DDCPDPVNCQLPPDDPDDDADPDDGDDGPNRVVLVLCVQLVHDSVCVVVCVVPVVSNVVSVVNSVVVSVVVVVVVVVVVVVVD